Protein AF-A0A1I3U2A8-F1 (afdb_monomer_lite)

Structure (mmCIF, N/CA/C/O backbone):
data_AF-A0A1I3U2A8-F1
#
_entry.id   AF-A0A1I3U2A8-F1
#
loop_
_atom_site.group_PDB
_atom_site.id
_atom_site.type_symbol
_atom_site.label_atom_id
_atom_site.label_alt_id
_atom_site.label_comp_id
_atom_site.label_asym_id
_atom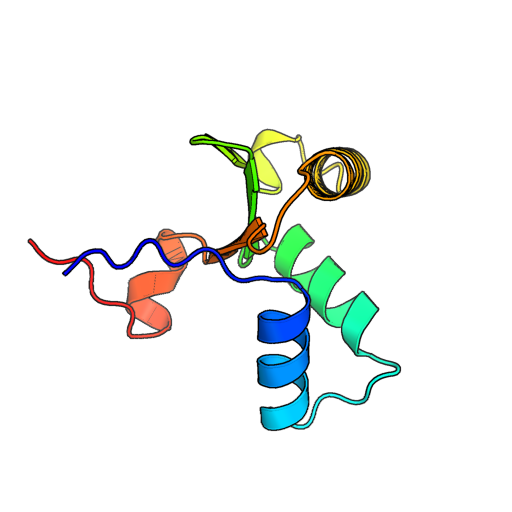_site.label_entity_id
_atom_site.label_seq_id
_atom_site.pdbx_PDB_ins_code
_atom_site.Cartn_x
_atom_site.Cartn_y
_atom_site.Cartn_z
_atom_site.occupancy
_atom_site.B_iso_or_equiv
_atom_site.auth_seq_id
_atom_site.auth_comp_id
_atom_site.auth_asym_id
_atom_site.auth_atom_id
_atom_site.pdbx_PDB_model_num
ATOM 1 N N . MET A 1 1 ? -10.409 9.506 -21.305 1.00 31.33 1 MET A N 1
ATOM 2 C CA . MET A 1 1 ? -10.670 10.098 -19.979 1.00 31.33 1 MET A CA 1
ATOM 3 C C . MET A 1 1 ? -9.793 9.363 -18.974 1.00 31.33 1 MET A C 1
ATOM 5 O O . MET A 1 1 ? -10.041 8.201 -18.687 1.00 31.33 1 MET A O 1
ATOM 9 N N . ASP A 1 2 ? -8.697 10.000 -18.550 1.00 34.31 2 ASP A N 1
ATOM 10 C CA . ASP A 1 2 ? -7.523 9.370 -17.923 1.00 34.31 2 ASP A CA 1
ATOM 11 C C . ASP A 1 2 ? -7.821 8.600 -16.622 1.00 34.31 2 ASP A C 1
ATOM 13 O O . ASP A 1 2 ? -7.709 9.132 -15.515 1.00 34.31 2 ASP A O 1
ATOM 17 N N . SER A 1 3 ? -8.145 7.309 -16.725 1.00 43.41 3 SER A N 1
ATOM 18 C CA . SER A 1 3 ? -8.183 6.406 -15.569 1.00 43.41 3 SER A CA 1
ATOM 19 C C . SER A 1 3 ? -6.772 5.967 -15.186 1.00 43.41 3 SER A C 1
ATOM 21 O O . SER A 1 3 ? -6.366 4.827 -15.373 1.00 43.41 3 SER A O 1
ATOM 23 N N . LYS A 1 4 ? -6.018 6.889 -14.590 1.00 56.94 4 LYS A N 1
ATOM 24 C CA . LYS A 1 4 ? -4.885 6.560 -13.714 1.00 56.94 4 LYS A CA 1
ATOM 25 C C . LYS A 1 4 ? -5.066 7.249 -12.369 1.00 56.94 4 LYS A C 1
ATOM 27 O O . LYS A 1 4 ? -4.184 7.970 -11.900 1.00 56.94 4 LYS A O 1
ATOM 32 N N . LYS A 1 5 ? -6.225 7.038 -11.743 1.00 71.50 5 LYS A N 1
ATOM 33 C CA . LYS A 1 5 ? -6.552 7.636 -10.448 1.00 71.50 5 LYS A CA 1
ATOM 34 C C . LYS A 1 5 ? -5.847 6.847 -9.341 1.00 71.50 5 LYS A C 1
ATOM 36 O O . LYS A 1 5 ? -6.361 5.852 -8.846 1.00 71.50 5 LYS A O 1
ATOM 41 N N . ALA A 1 6 ? -4.614 7.245 -9.029 1.00 83.06 6 ALA A N 1
ATOM 42 C CA . ALA A 1 6 ? -4.000 6.837 -7.774 1.00 83.06 6 ALA A CA 1
ATOM 43 C C . ALA A 1 6 ? -4.888 7.338 -6.628 1.00 83.06 6 ALA A C 1
ATOM 45 O O . ALA A 1 6 ? -5.412 8.449 -6.702 1.00 83.06 6 ALA A O 1
ATOM 46 N N . MET A 1 7 ? -5.064 6.504 -5.613 1.00 88.00 7 MET A N 1
ATOM 47 C CA . MET A 1 7 ? -5.938 6.745 -4.475 1.00 88.00 7 MET A CA 1
ATOM 48 C C . MET A 1 7 ? -5.120 7.149 -3.254 1.00 88.00 7 MET A C 1
ATOM 50 O O . MET A 1 7 ? -4.029 6.627 -2.997 1.00 88.00 7 MET A O 1
ATOM 54 N N . THR A 1 8 ? -5.648 8.085 -2.485 1.00 87.38 8 THR A N 1
ATOM 55 C CA . THR A 1 8 ? -5.094 8.488 -1.192 1.00 87.38 8 THR A CA 1
ATOM 56 C C . THR A 1 8 ? -5.317 7.395 -0.149 1.00 87.38 8 THR A C 1
ATOM 58 O O . THR A 1 8 ? -6.132 6.492 -0.337 1.00 87.38 8 THR A O 1
ATOM 61 N N . THR A 1 9 ? -4.627 7.487 0.988 1.00 84.88 9 THR A N 1
ATOM 62 C CA . THR A 1 9 ? -4.945 6.627 2.136 1.00 84.88 9 THR A CA 1
ATOM 63 C C . THR A 1 9 ? -6.395 6.824 2.585 1.00 84.88 9 THR A C 1
ATOM 65 O O . THR A 1 9 ? -7.093 5.838 2.775 1.00 84.88 9 THR A O 1
ATOM 68 N N . SER A 1 10 ? -6.872 8.070 2.669 1.00 86.88 10 SER A N 1
ATOM 69 C CA . SER A 1 10 ? -8.245 8.379 3.091 1.00 86.88 10 SER A CA 1
ATOM 70 C C . SER A 1 10 ? -9.303 7.822 2.130 1.00 86.88 10 SER A C 1
ATOM 72 O O . SER A 1 10 ? -10.343 7.355 2.574 1.00 86.88 10 SER A O 1
ATOM 74 N N . GLU A 1 11 ? -9.035 7.832 0.821 1.00 89.62 11 GLU A N 1
ATOM 75 C CA . GLU A 1 11 ? -9.932 7.249 -0.189 1.00 89.62 11 GLU A CA 1
ATOM 76 C C . GLU A 1 11 ? -9.991 5.719 -0.060 1.00 89.62 11 GLU A C 1
ATOM 78 O O . GLU A 1 11 ? -11.068 5.138 -0.153 1.00 89.62 11 GLU A O 1
ATOM 83 N N . ILE A 1 12 ? -8.859 5.050 0.203 1.00 89.56 12 ILE A N 1
ATOM 84 C CA . ILE A 1 12 ? -8.845 3.601 0.468 1.00 89.56 12 ILE A CA 1
ATOM 85 C C . ILE A 1 12 ? -9.579 3.267 1.776 1.00 89.56 12 ILE A C 1
ATOM 87 O O . ILE A 1 12 ? -10.333 2.294 1.814 1.00 89.56 12 ILE A O 1
ATOM 91 N N . GLU A 1 13 ? -9.398 4.072 2.827 1.00 89.75 13 GLU A N 1
ATOM 92 C CA . GLU A 1 13 ? -10.137 3.943 4.094 1.00 89.75 13 GLU A CA 1
ATOM 93 C C . GLU A 1 13 ? -11.649 4.058 3.879 1.00 89.75 13 GLU A C 1
ATOM 95 O O . GLU A 1 13 ? -12.403 3.220 4.373 1.00 89.75 13 GLU A O 1
ATOM 100 N N . GLU A 1 14 ? -12.095 5.045 3.099 1.00 91.75 14 GLU A N 1
ATOM 101 C CA . GLU A 1 14 ? -13.508 5.235 2.767 1.00 91.75 14 GLU A CA 1
ATOM 102 C C . GLU A 1 14 ? -14.071 4.042 1.982 1.00 91.75 14 GLU A C 1
ATOM 104 O O . GLU A 1 14 ? -15.101 3.496 2.375 1.00 91.75 14 GLU A O 1
ATOM 109 N N . ILE A 1 15 ? -13.355 3.553 0.962 1.00 91.31 15 ILE A N 1
ATOM 110 C CA . ILE A 1 15 ? -13.762 2.371 0.181 1.00 91.31 15 ILE A CA 1
ATOM 111 C C . ILE A 1 15 ? -13.907 1.135 1.078 1.00 91.31 15 ILE A C 1
ATOM 113 O O . ILE A 1 15 ? -14.879 0.386 0.966 1.00 91.31 15 ILE A O 1
ATOM 117 N N . PHE A 1 16 ? -12.948 0.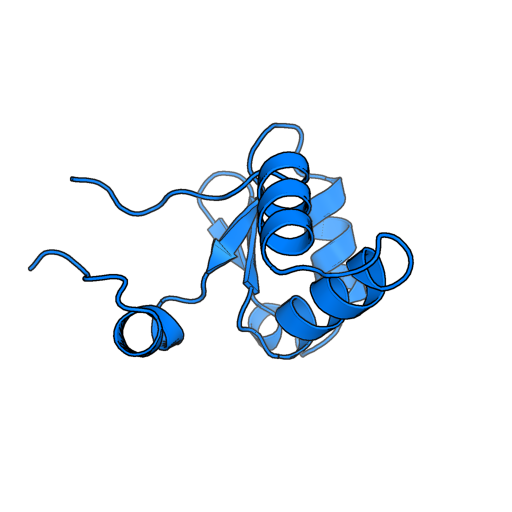894 1.974 1.00 93.31 16 PHE A N 1
ATOM 118 C CA . PHE A 1 16 ? -12.998 -0.263 2.872 1.00 93.31 16 PHE A CA 1
ATOM 119 C C . PHE A 1 16 ? -14.168 -0.150 3.848 1.00 93.31 16 PHE A C 1
ATOM 121 O O . PHE A 1 16 ? -14.890 -1.126 4.065 1.00 93.31 16 PHE A O 1
ATOM 128 N N . LYS A 1 17 ? -14.405 1.048 4.380 1.00 93.62 17 LYS A N 1
ATOM 129 C CA . LYS A 1 17 ? -15.530 1.317 5.269 1.00 93.62 17 LYS A CA 1
ATOM 130 C C . LYS A 1 17 ? -16.877 1.119 4.571 1.00 93.62 17 LYS A C 1
ATOM 132 O O . LYS A 1 17 ? -17.766 0.491 5.142 1.00 93.62 17 LYS A O 1
ATOM 137 N N . GLU A 1 18 ? -17.032 1.602 3.339 1.00 94.19 18 GLU A N 1
ATOM 138 C CA . GLU A 1 18 ? -18.236 1.385 2.523 1.00 94.19 18 GLU A CA 1
ATOM 139 C C . GLU A 1 18 ? -18.464 -0.099 2.205 1.00 94.19 18 GLU A C 1
ATOM 141 O O . GLU A 1 18 ? -19.605 -0.561 2.174 1.00 94.19 18 GLU A O 1
ATOM 146 N N . ALA A 1 19 ? -17.385 -0.868 2.044 1.00 92.12 19 ALA A N 1
ATOM 147 C CA . ALA A 1 19 ? -17.432 -2.319 1.881 1.00 92.12 19 ALA A CA 1
ATOM 148 C C . ALA A 1 19 ? -17.730 -3.084 3.189 1.00 92.12 19 ALA A C 1
ATOM 150 O O . ALA A 1 19 ? -17.828 -4.313 3.167 1.00 92.12 19 ALA A O 1
ATOM 151 N N . GLY A 1 20 ? -17.890 -2.387 4.320 1.00 94.44 20 GLY A N 1
ATOM 152 C CA . GLY A 1 20 ? -18.189 -2.983 5.622 1.00 94.44 20 GLY A CA 1
ATOM 153 C C . GLY A 1 20 ? -16.978 -3.605 6.320 1.00 94.44 20 GLY A C 1
ATOM 154 O O . GLY A 1 20 ? -17.152 -4.485 7.160 1.00 94.44 20 GLY A O 1
ATOM 155 N N . VAL A 1 21 ? -15.759 -3.187 5.970 1.00 94.88 21 VAL A N 1
ATOM 156 C CA . VAL A 1 21 ? -14.534 -3.606 6.661 1.00 94.88 21 VAL A CA 1
ATOM 157 C C . VAL A 1 21 ? -14.408 -2.825 7.967 1.00 94.88 21 VAL A C 1
ATOM 159 O O . VAL A 1 21 ? -14.409 -1.596 7.962 1.00 94.88 21 VAL A O 1
ATOM 162 N N . ASP A 1 22 ? -14.271 -3.540 9.084 1.00 93.25 22 ASP A N 1
ATOM 163 C CA . ASP A 1 22 ? -14.005 -2.934 10.388 1.00 93.25 22 ASP A CA 1
ATOM 164 C C . ASP A 1 22 ? -12.641 -2.225 10.418 1.00 93.25 22 ASP A C 1
ATOM 166 O O . ASP A 1 22 ? -11.641 -2.740 9.905 1.00 93.25 22 ASP A O 1
ATOM 170 N N . ASP A 1 23 ? -12.565 -1.095 11.129 1.00 89.56 23 ASP A N 1
ATOM 171 C CA . ASP A 1 23 ? -11.332 -0.312 11.307 1.00 89.56 23 ASP A CA 1
ATOM 172 C C . ASP A 1 23 ? -10.162 -1.165 11.845 1.00 89.56 23 ASP A C 1
ATOM 174 O O . ASP A 1 23 ? -8.997 -0.913 11.530 1.00 89.56 23 ASP A O 1
ATOM 178 N N . SER A 1 24 ? -10.451 -2.212 12.631 1.00 92.69 24 SER A N 1
ATOM 179 C CA . SER A 1 24 ? -9.434 -3.136 13.151 1.00 92.69 24 SER A CA 1
ATOM 180 C C . SER A 1 24 ? -8.804 -4.034 12.082 1.00 92.69 24 SER A C 1
ATOM 182 O O . SER A 1 24 ? -7.660 -4.455 12.249 1.00 92.69 24 SER A O 1
ATOM 184 N N . GLU A 1 25 ? -9.519 -4.330 10.993 1.00 94.19 25 GLU A N 1
ATOM 185 C CA . GLU A 1 25 ? -9.032 -5.170 9.890 1.00 94.19 25 GLU A CA 1
ATOM 186 C C . GLU A 1 25 ? -8.430 -4.344 8.747 1.00 94.19 25 GLU A C 1
ATOM 188 O O . GLU A 1 25 ? -7.696 -4.898 7.926 1.00 94.19 25 GLU A O 1
ATOM 193 N N . TYR A 1 26 ? -8.675 -3.027 8.716 1.00 91.19 26 TYR A N 1
ATOM 194 C CA . TYR A 1 26 ? -8.220 -2.120 7.659 1.00 91.19 26 TYR A CA 1
ATOM 195 C C . TYR A 1 26 ? -6.750 -2.339 7.279 1.00 91.19 26 TYR A C 1
ATOM 197 O O . TYR A 1 26 ? -6.426 -2.663 6.134 1.00 91.19 26 TYR A O 1
ATOM 205 N N . LYS A 1 27 ? -5.852 -2.225 8.266 1.00 90.94 27 LYS A N 1
ATOM 206 C CA . LYS A 1 27 ? -4.406 -2.338 8.045 1.00 90.94 27 LYS A CA 1
ATOM 207 C C . LYS A 1 27 ? -4.028 -3.701 7.467 1.00 90.94 27 LYS A C 1
ATOM 209 O O . LYS A 1 27 ? -3.256 -3.780 6.516 1.00 90.94 27 LYS A O 1
ATOM 214 N N . ARG A 1 28 ? -4.594 -4.769 8.029 1.00 94.44 28 ARG A N 1
ATOM 215 C CA . ARG A 1 28 ? -4.319 -6.145 7.609 1.00 94.44 28 ARG A CA 1
ATOM 216 C C . ARG A 1 28 ? -4.788 -6.393 6.178 1.00 94.44 28 ARG A C 1
ATOM 218 O O . ARG A 1 28 ? -4.077 -7.038 5.411 1.00 94.44 28 ARG A O 1
ATOM 225 N N . LEU A 1 29 ? -5.969 -5.896 5.816 1.00 95.06 29 LEU A N 1
ATOM 226 C CA . LEU A 1 29 ? -6.509 -6.041 4.469 1.00 95.06 29 LEU A CA 1
ATOM 227 C C . LEU A 1 29 ? -5.686 -5.246 3.450 1.00 95.06 29 LEU A C 1
ATOM 229 O O . LEU A 1 29 ? -5.376 -5.766 2.381 1.00 95.06 29 LEU A O 1
ATOM 233 N N . LEU A 1 30 ? -5.278 -4.025 3.795 1.00 92.69 30 LEU A N 1
ATOM 234 C CA . LEU A 1 30 ? -4.416 -3.207 2.946 1.00 92.69 30 LEU A CA 1
ATOM 235 C C . LEU A 1 30 ? -3.073 -3.902 2.676 1.00 92.69 30 LEU A C 1
ATOM 237 O O . LEU A 1 30 ? -2.682 -4.060 1.520 1.00 92.69 30 LEU A O 1
ATOM 241 N N . GLU A 1 31 ? -2.398 -4.376 3.727 1.00 93.25 31 GLU A N 1
ATOM 242 C CA . GLU A 1 31 ? -1.151 -5.144 3.617 1.00 93.25 31 GLU A CA 1
ATOM 243 C C . GLU A 1 31 ? -1.338 -6.410 2.769 1.00 93.25 31 GLU A C 1
ATOM 245 O O . GLU A 1 31 ? -0.487 -6.733 1.940 1.00 93.25 31 GLU A O 1
ATOM 250 N N . PHE A 1 32 ? -2.469 -7.104 2.924 1.00 95.12 32 PHE A N 1
ATOM 251 C CA . PHE A 1 32 ? -2.801 -8.281 2.126 1.00 95.12 32 PHE A CA 1
ATOM 252 C C . PHE A 1 32 ? -2.962 -7.949 0.635 1.00 95.12 32 PHE A C 1
ATOM 254 O O . PHE A 1 32 ? -2.371 -8.626 -0.206 1.00 95.12 32 PHE A O 1
ATOM 261 N N . LEU A 1 33 ? -3.703 -6.892 0.286 1.00 94.19 33 LEU A N 1
ATOM 262 C CA . LEU A 1 33 ? -3.893 -6.482 -1.111 1.00 94.19 33 LEU A CA 1
ATOM 263 C C . LEU A 1 33 ? -2.594 -5.999 -1.765 1.00 94.19 33 LEU A C 1
ATOM 265 O O . LEU A 1 33 ? -2.376 -6.267 -2.951 1.00 94.19 33 LEU A O 1
ATOM 269 N N . LEU A 1 34 ? -1.722 -5.337 -0.999 1.00 93.38 34 LEU A N 1
ATOM 270 C CA . LEU A 1 34 ? -0.368 -4.996 -1.433 1.00 93.38 34 LEU A CA 1
ATOM 271 C C . LEU A 1 34 ? 0.461 -6.261 -1.669 1.00 93.38 34 LEU A C 1
ATOM 273 O O . LEU A 1 34 ? 1.069 -6.406 -2.725 1.00 93.38 34 LEU A O 1
ATOM 277 N N . TYR A 1 35 ? 0.449 -7.209 -0.729 1.00 94.94 35 TYR A N 1
ATOM 278 C CA . TYR A 1 35 ? 1.231 -8.442 -0.828 1.00 94.94 35 TYR A CA 1
ATOM 279 C C . TYR A 1 35 ? 0.777 -9.357 -1.975 1.00 94.94 35 TYR A C 1
ATOM 281 O O . TYR A 1 35 ? 1.599 -9.999 -2.624 1.00 94.94 35 TYR A O 1
ATOM 289 N N . CYS A 1 36 ? -0.523 -9.401 -2.268 1.00 94.19 36 CYS A N 1
ATOM 290 C CA . CYS A 1 36 ? -1.053 -10.118 -3.427 1.00 94.19 36 CYS A CA 1
ATOM 291 C C . CYS A 1 36 ? -0.777 -9.403 -4.760 1.00 94.19 36 CYS A C 1
ATOM 293 O O . CYS A 1 36 ? -0.968 -10.002 -5.817 1.00 94.19 36 CYS A O 1
ATOM 295 N N . GLY A 1 37 ? -0.355 -8.135 -4.732 1.00 92.88 37 GLY A N 1
ATOM 296 C CA . GLY A 1 37 ? -0.131 -7.323 -5.927 1.00 92.88 37 GLY A CA 1
ATOM 297 C C . GLY A 1 37 ? -1.414 -6.827 -6.596 1.00 92.88 37 GLY A C 1
ATOM 298 O O . GLY A 1 37 ? -1.363 -6.434 -7.760 1.00 92.88 37 GLY A O 1
ATOM 299 N N . VAL A 1 38 ? -2.550 -6.852 -5.886 1.00 93.00 38 VAL A N 1
ATOM 300 C CA . VAL A 1 38 ? -3.807 -6.213 -6.324 1.00 93.00 38 VAL A CA 1
ATOM 301 C C . VAL A 1 38 ? -3.653 -4.698 -6.253 1.00 93.00 38 VAL A C 1
ATOM 303 O O . VAL A 1 38 ? -4.031 -3.986 -7.183 1.00 93.00 38 VAL A O 1
ATOM 306 N N . LEU A 1 39 ? -3.053 -4.224 -5.160 1.00 92.56 39 LEU A N 1
ATOM 307 C CA . LEU A 1 39 ? -2.633 -2.843 -4.996 1.00 92.56 39 LEU A CA 1
ATOM 308 C C . LEU A 1 39 ? -1.118 -2.725 -5.172 1.00 92.56 39 LEU A C 1
ATOM 310 O O . LEU A 1 39 ? -0.347 -3.598 -4.772 1.00 92.56 39 LEU A O 1
ATOM 314 N N . GLY A 1 40 ? -0.704 -1.608 -5.750 1.00 92.69 40 GLY A N 1
ATOM 315 C CA . GLY A 1 40 ? 0.664 -1.114 -5.753 1.00 92.69 40 GLY A CA 1
ATOM 316 C C . GLY A 1 40 ? 0.723 0.292 -5.178 1.00 92.69 40 GLY A C 1
ATOM 317 O O . GLY A 1 40 ? -0.290 0.853 -4.753 1.00 92.69 40 GLY A O 1
ATOM 318 N N . VAL A 1 41 ? 1.920 0.868 -5.187 1.00 89.94 41 VAL A N 1
ATOM 319 C CA . VAL A 1 41 ? 2.165 2.241 -4.746 1.00 89.94 41 VAL A CA 1
ATOM 320 C C . VAL A 1 41 ? 2.765 3.064 -5.879 1.00 89.94 41 VAL A C 1
ATOM 322 O O . VAL A 1 41 ? 3.668 2.608 -6.575 1.00 89.94 41 VAL A O 1
ATOM 325 N N . ARG A 1 42 ? 2.287 4.293 -6.054 1.00 88.06 42 ARG A N 1
ATOM 326 C CA . ARG A 1 42 ? 2.813 5.270 -7.002 1.00 88.06 42 ARG A CA 1
ATOM 327 C C . ARG A 1 42 ? 3.681 6.285 -6.273 1.00 88.06 42 ARG A C 1
ATOM 329 O O . ARG A 1 42 ? 3.277 6.858 -5.263 1.00 88.06 42 ARG A O 1
ATOM 336 N N . ILE A 1 43 ? 4.876 6.525 -6.801 1.00 82.81 43 ILE A N 1
ATOM 337 C CA . ILE A 1 43 ? 5.799 7.551 -6.321 1.00 82.81 43 ILE A CA 1
ATOM 338 C C . ILE A 1 43 ? 6.199 8.408 -7.506 1.00 82.81 43 ILE A C 1
ATOM 340 O O . ILE A 1 43 ? 6.893 7.936 -8.402 1.00 82.81 43 ILE A O 1
ATOM 344 N N . LYS A 1 44 ? 5.816 9.688 -7.468 1.00 79.88 44 LYS A N 1
ATOM 345 C CA . LYS A 1 44 ? 5.931 10.583 -8.626 1.00 79.88 44 LYS A CA 1
ATOM 346 C C . LYS A 1 44 ? 5.190 9.956 -9.816 1.00 79.88 44 LYS A C 1
ATOM 348 O O . LYS A 1 44 ? 3.973 9.818 -9.740 1.00 79.88 44 LYS A O 1
ATOM 353 N N . ASP A 1 45 ? 5.924 9.524 -10.835 1.00 80.62 45 ASP A N 1
ATOM 354 C CA . ASP A 1 45 ? 5.395 8.958 -12.075 1.00 80.62 45 ASP A CA 1
ATOM 355 C C . ASP A 1 45 ? 5.586 7.433 -12.167 1.00 80.62 45 ASP A C 1
ATOM 357 O O . ASP A 1 45 ? 5.070 6.808 -13.091 1.00 80.62 45 ASP A O 1
ATOM 361 N N . ASP A 1 46 ? 6.287 6.827 -11.200 1.00 86.31 46 ASP A N 1
ATOM 362 C CA . ASP A 1 46 ? 6.586 5.395 -11.182 1.00 86.31 46 ASP A CA 1
ATOM 363 C C . ASP A 1 46 ? 5.588 4.626 -10.309 1.00 86.31 46 ASP A C 1
ATOM 365 O O . ASP A 1 46 ? 5.260 5.040 -9.193 1.00 86.31 46 ASP A O 1
ATOM 369 N N . GLU A 1 47 ? 5.139 3.473 -10.799 1.00 89.94 47 GLU A N 1
ATOM 370 C CA . GLU A 1 47 ? 4.303 2.522 -10.065 1.00 89.94 47 GLU A CA 1
ATOM 371 C C . GLU A 1 47 ? 5.150 1.323 -9.638 1.00 89.94 47 GLU A C 1
ATOM 373 O O . GLU A 1 47 ? 5.937 0.797 -10.422 1.00 89.94 47 GLU A O 1
ATOM 378 N N . TYR A 1 48 ? 4.985 0.898 -8.389 1.00 91.75 48 TYR A N 1
ATOM 379 C CA . TYR A 1 48 ? 5.673 -0.251 -7.820 1.00 91.75 48 TYR A CA 1
ATOM 380 C C . TYR A 1 48 ? 4.659 -1.210 -7.218 1.00 91.75 48 TYR A C 1
ATOM 382 O O . TYR A 1 48 ? 3.821 -0.824 -6.400 1.00 91.75 48 TYR A O 1
ATOM 390 N N . PHE A 1 49 ? 4.795 -2.479 -7.555 1.00 94.06 49 PHE A N 1
ATOM 391 C CA . PHE A 1 49 ? 4.039 -3.574 -6.978 1.00 94.06 49 PHE A CA 1
ATOM 392 C C . PHE A 1 49 ? 4.972 -4.504 -6.202 1.00 94.06 49 PHE A C 1
ATOM 394 O O . PHE A 1 49 ? 6.197 -4.367 -6.186 1.00 94.06 49 PHE A O 1
ATOM 401 N N . ILE A 1 50 ? 4.379 -5.484 -5.531 1.00 95.31 50 ILE A N 1
ATOM 402 C CA . ILE A 1 50 ? 5.101 -6.421 -4.670 1.00 95.31 50 ILE A CA 1
ATOM 403 C C . ILE A 1 50 ? 6.187 -7.228 -5.406 1.00 95.31 50 ILE A C 1
ATOM 405 O O . ILE A 1 50 ? 7.231 -7.544 -4.833 1.00 95.31 50 ILE A O 1
ATOM 409 N N . PHE A 1 51 ? 5.986 -7.518 -6.694 1.00 94.75 51 PHE A N 1
ATOM 410 C CA . PHE A 1 51 ? 6.956 -8.242 -7.517 1.00 94.75 51 PHE A CA 1
ATOM 411 C C . PHE A 1 51 ? 8.173 -7.385 -7.899 1.00 94.75 51 PHE A C 1
ATOM 413 O O . PHE A 1 51 ? 9.270 -7.928 -8.004 1.00 94.75 51 PHE A O 1
ATOM 420 N N . ASP A 1 52 ? 8.030 -6.058 -7.991 1.00 94.50 52 ASP A N 1
ATOM 421 C CA . ASP A 1 52 ? 9.148 -5.133 -8.251 1.00 94.50 52 ASP A CA 1
ATOM 422 C C . ASP A 1 52 ? 10.119 -5.044 -7.065 1.00 94.50 52 ASP A C 1
ATOM 424 O O . ASP A 1 52 ? 11.241 -4.545 -7.177 1.00 94.50 52 ASP A O 1
ATOM 428 N N . VAL A 1 53 ? 9.680 -5.520 -5.898 1.00 93.44 53 VAL A N 1
ATOM 429 C CA . VAL A 1 53 ? 10.423 -5.468 -4.636 1.00 93.44 53 VAL A CA 1
ATOM 430 C C . VAL A 1 53 ? 10.733 -6.858 -4.083 1.00 93.44 53 VAL A C 1
ATOM 432 O O . VAL A 1 53 ? 11.042 -6.991 -2.903 1.00 93.44 53 VAL A O 1
ATOM 435 N N . ASN A 1 54 ? 10.677 -7.895 -4.928 1.00 95.69 54 ASN A N 1
ATOM 436 C CA . ASN A 1 54 ? 10.943 -9.291 -4.558 1.00 95.69 54 ASN A CA 1
ATOM 437 C C . ASN A 1 54 ? 10.115 -9.779 -3.356 1.00 95.69 54 ASN A C 1
ATOM 439 O O . ASN A 1 54 ? 10.613 -10.533 -2.523 1.00 95.69 54 ASN A O 1
ATOM 443 N N . TYR A 1 55 ? 8.858 -9.343 -3.251 1.00 93.69 55 TYR A N 1
ATOM 444 C CA . TYR A 1 55 ? 7.958 -9.678 -2.146 1.00 93.69 55 TYR A CA 1
ATOM 445 C C . TYR A 1 55 ? 8.388 -9.185 -0.758 1.00 93.69 55 TYR A C 1
ATOM 447 O O . TYR A 1 55 ? 7.840 -9.624 0.255 1.00 93.69 55 TYR A O 1
ATOM 455 N N . ASP A 1 56 ? 9.298 -8.212 -0.692 1.00 94.69 56 ASP A N 1
ATOM 456 C CA . ASP A 1 56 ? 9.597 -7.500 0.546 1.00 94.69 56 ASP A CA 1
ATOM 457 C C . ASP A 1 56 ? 8.622 -6.327 0.746 1.00 94.69 56 ASP A C 1
ATOM 459 O O . ASP A 1 56 ? 8.845 -5.198 0.291 1.00 94.69 56 ASP A O 1
ATOM 463 N N . LEU A 1 57 ? 7.519 -6.610 1.448 1.00 91.38 57 LEU A N 1
ATOM 464 C CA . LEU A 1 57 ? 6.465 -5.635 1.734 1.00 91.38 57 LEU A CA 1
ATOM 465 C C . LEU A 1 57 ? 7.003 -4.390 2.455 1.00 91.38 57 LEU A C 1
ATOM 467 O O . LEU A 1 57 ? 6.579 -3.278 2.144 1.00 91.38 57 LEU A O 1
ATOM 471 N N . LYS A 1 58 ? 8.006 -4.532 3.334 1.00 91.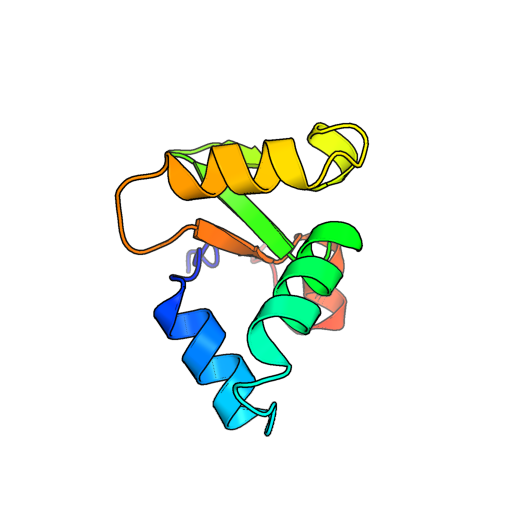19 58 LYS A N 1
ATOM 472 C CA . LYS A 1 58 ? 8.577 -3.388 4.062 1.00 91.19 58 LYS A CA 1
ATOM 473 C C . LYS A 1 58 ? 9.209 -2.379 3.115 1.00 91.19 58 LYS A C 1
ATOM 475 O O . LYS A 1 58 ? 9.145 -1.176 3.354 1.00 91.19 58 LYS A O 1
ATOM 480 N N . VAL A 1 59 ? 9.826 -2.837 2.027 1.00 90.81 59 VAL A N 1
ATOM 481 C CA . VAL A 1 59 ? 10.435 -1.933 1.041 1.00 90.81 59 VAL A CA 1
ATOM 482 C C . VAL A 1 59 ? 9.345 -1.175 0.271 1.00 90.81 59 VAL A C 1
ATOM 484 O O . VAL A 1 59 ? 9.562 -0.022 -0.108 1.00 90.81 59 VAL A O 1
ATOM 487 N N . LEU A 1 60 ? 8.168 -1.776 0.071 1.00 88.19 60 LEU A N 1
ATOM 488 C CA . LEU A 1 60 ? 7.000 -1.116 -0.520 1.00 88.19 60 LEU A CA 1
ATOM 489 C C . LEU A 1 60 ? 6.381 -0.082 0.439 1.00 88.19 60 LEU A C 1
ATOM 491 O O . LEU A 1 60 ? 6.115 1.045 0.035 1.00 88.19 60 LEU A O 1
ATOM 495 N N . GLU A 1 61 ? 6.257 -0.411 1.725 1.00 86.12 61 GLU A N 1
ATOM 496 C CA . GLU A 1 61 ? 5.779 0.502 2.778 1.00 86.12 61 GLU A CA 1
ATOM 497 C C . GLU A 1 61 ? 6.723 1.695 2.999 1.00 86.12 61 GLU A C 1
ATOM 499 O O . GLU A 1 61 ? 6.294 2.845 3.127 1.00 86.12 61 GLU A O 1
ATOM 504 N N . ILE A 1 62 ? 8.040 1.460 2.999 1.00 86.94 62 ILE A N 1
ATOM 505 C CA . ILE A 1 62 ? 9.046 2.530 3.078 1.00 86.94 62 ILE A CA 1
ATOM 506 C C . ILE A 1 62 ? 8.929 3.455 1.865 1.00 86.94 62 ILE A C 1
ATOM 508 O O . ILE A 1 62 ? 9.075 4.670 1.986 1.00 86.94 62 ILE A O 1
ATOM 512 N N . ARG A 1 63 ? 8.669 2.886 0.689 1.00 82.75 63 ARG A N 1
ATOM 513 C CA . ARG A 1 63 ? 8.406 3.639 -0.534 1.00 82.75 63 ARG A CA 1
ATOM 514 C C . ARG A 1 63 ? 7.143 4.496 -0.379 1.00 82.75 63 ARG A C 1
ATOM 516 O O . ARG A 1 63 ? 7.232 5.708 -0.570 1.00 82.75 63 ARG A O 1
ATOM 523 N N . ALA A 1 64 ? 6.035 3.906 0.065 1.00 78.69 64 ALA A N 1
ATOM 524 C CA . ALA A 1 64 ? 4.775 4.607 0.313 1.00 78.69 64 ALA A CA 1
ATOM 525 C C . ALA A 1 64 ? 4.934 5.769 1.309 1.00 78.69 64 ALA A C 1
ATOM 527 O O . ALA A 1 64 ? 4.537 6.892 1.023 1.00 78.69 64 ALA A O 1
ATOM 528 N N . SER A 1 65 ? 5.603 5.541 2.443 1.00 78.81 6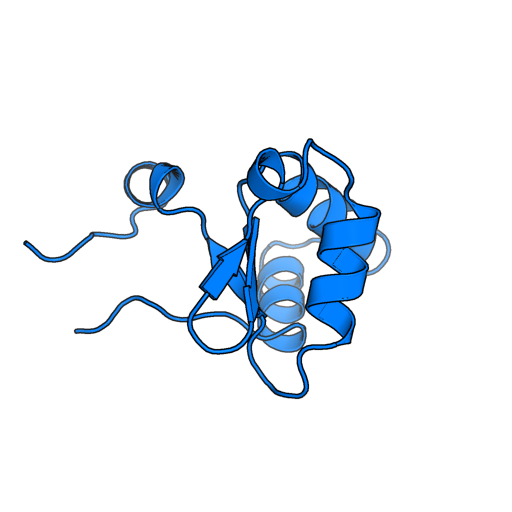5 SER A N 1
ATOM 529 C CA . SER A 1 65 ? 5.784 6.562 3.492 1.00 78.81 65 SER A CA 1
ATOM 530 C C . SER A 1 65 ? 6.675 7.744 3.088 1.00 78.81 65 SER A C 1
ATOM 532 O O . SER A 1 65 ? 6.633 8.800 3.721 1.00 78.81 65 SER A O 1
ATOM 534 N N . ARG A 1 66 ? 7.508 7.589 2.051 1.00 75.88 66 ARG A N 1
ATOM 535 C CA . ARG A 1 66 ? 8.380 8.658 1.525 1.00 75.88 66 ARG A CA 1
ATOM 536 C C . ARG A 1 66 ? 7.688 9.552 0.514 1.00 75.88 66 ARG A C 1
ATOM 538 O O . ARG A 1 66 ? 8.184 10.647 0.235 1.00 75.88 66 ARG A O 1
ATOM 545 N N . ALA A 1 67 ? 6.599 9.084 -0.069 1.00 69.31 67 ALA A N 1
ATOM 546 C CA . ALA A 1 67 ? 5.827 9.878 -0.986 1.00 69.31 67 ALA A CA 1
ATOM 547 C C . ALA A 1 67 ? 5.042 10.900 -0.132 1.00 69.31 67 ALA A C 1
ATOM 549 O O . ALA A 1 67 ? 4.363 10.561 0.829 1.00 69.31 67 ALA A O 1
ATOM 550 N N . LYS A 1 68 ? 5.288 12.194 -0.358 1.00 59.12 68 LYS A N 1
ATOM 551 C CA . LYS A 1 68 ? 4.668 13.299 0.391 1.00 59.12 68 LYS A CA 1
ATOM 552 C C . LYS A 1 68 ? 3.507 13.836 -0.451 1.00 59.12 68 LYS A C 1
ATOM 554 O O . LYS A 1 68 ? 3.777 14.610 -1.364 1.00 59.12 68 LYS A O 1
ATOM 559 N N . GLY A 1 69 ? 2.263 13.432 -0.189 1.00 58.59 69 GLY A N 1
ATOM 560 C CA . GLY A 1 69 ? 1.085 13.968 -0.891 1.00 58.59 69 GLY A CA 1
ATOM 561 C C . GLY A 1 69 ? -0.080 12.995 -1.089 1.00 58.59 69 GLY A C 1
ATOM 562 O O . GLY A 1 69 ? 0.057 11.793 -0.954 1.00 58.59 69 GLY A O 1
ATOM 563 N N . ASP A 1 70 ? -1.241 13.543 -1.417 1.00 59.66 70 ASP A N 1
ATOM 564 C CA . ASP A 1 70 ? -2.559 12.901 -1.406 1.00 59.66 70 ASP A CA 1
ATOM 565 C C . ASP A 1 70 ? -2.835 11.950 -2.596 1.00 59.66 70 ASP A C 1
ATOM 567 O O . ASP A 1 70 ? -3.816 12.151 -3.290 1.00 59.66 70 ASP A O 1
ATOM 571 N N . ALA A 1 71 ? -2.000 10.940 -2.885 1.00 59.66 71 ALA A N 1
ATOM 572 C CA . ALA A 1 71 ? -2.380 9.751 -3.684 1.00 59.66 71 ALA A CA 1
ATOM 573 C C . ALA A 1 71 ? -1.205 8.769 -3.838 1.00 59.66 71 ALA A C 1
ATOM 575 O O . ALA A 1 71 ? -0.187 9.114 -4.439 1.00 59.66 71 ALA A O 1
ATOM 576 N N . PHE A 1 72 ? -1.364 7.526 -3.369 1.00 78.62 72 PHE A N 1
ATOM 577 C CA . PHE A 1 72 ? -0.322 6.494 -3.446 1.00 78.62 72 PHE A CA 1
ATOM 578 C C . PHE A 1 72 ? -0.813 5.173 -4.006 1.00 78.62 72 PHE A C 1
ATOM 580 O O . PHE A 1 72 ? -0.060 4.525 -4.713 1.00 78.62 72 PHE A O 1
ATOM 587 N N . TYR A 1 73 ? -2.032 4.738 -3.717 1.00 89.38 73 TYR A N 1
ATOM 588 C CA . TYR A 1 73 ? -2.437 3.379 -4.052 1.00 89.38 73 TYR A CA 1
ATOM 589 C C . TYR A 1 73 ? -2.951 3.290 -5.480 1.00 89.38 73 TYR A C 1
ATOM 591 O O . TYR A 1 73 ? -3.831 4.043 -5.886 1.00 89.38 73 TYR A O 1
ATOM 599 N N . VAL A 1 74 ? -2.411 2.357 -6.252 1.00 90.69 74 VAL A N 1
ATOM 600 C CA . VAL A 1 74 ? -2.862 2.085 -7.620 1.00 90.69 74 VAL A CA 1
ATOM 601 C C . VAL A 1 74 ? -3.349 0.653 -7.718 1.00 90.69 74 VAL A C 1
ATOM 603 O O . VAL A 1 74 ? -2.744 -0.253 -7.148 1.00 90.69 74 VAL A O 1
ATOM 606 N N . VAL A 1 75 ? -4.446 0.442 -8.440 1.00 90.44 75 VAL A N 1
ATOM 607 C CA . VAL A 1 75 ? -4.881 -0.910 -8.794 1.00 90.44 75 VAL A CA 1
ATOM 608 C C . VAL A 1 75 ? -3.958 -1.425 -9.887 1.00 90.44 75 VAL A C 1
ATOM 610 O O . VAL A 1 75 ? -3.689 -0.723 -10.861 1.00 90.44 75 VAL A O 1
ATOM 613 N N . ASN A 1 76 ? -3.473 -2.650 -9.728 1.00 90.19 76 ASN A N 1
ATOM 614 C CA . ASN A 1 76 ? -2.682 -3.300 -10.759 1.00 90.19 76 ASN A CA 1
ATOM 615 C C . ASN A 1 76 ? -3.531 -3.475 -12.039 1.00 90.19 76 ASN A C 1
ATOM 617 O O . ASN A 1 76 ? -4.596 -4.099 -11.964 1.00 90.19 76 ASN A O 1
ATOM 621 N N . PRO A 1 77 ? -3.073 -2.977 -13.208 1.00 85.62 77 PRO A N 1
ATOM 622 C CA . PRO A 1 77 ? -3.826 -3.036 -14.464 1.00 85.62 77 PRO A CA 1
ATOM 623 C C . PRO A 1 77 ? -4.299 -4.442 -14.848 1.00 85.62 77 PRO A C 1
ATOM 625 O O . PRO A 1 77 ? -5.368 -4.595 -15.433 1.00 85.62 77 PRO A O 1
ATOM 628 N N . ALA A 1 78 ? -3.567 -5.487 -14.444 1.00 85.00 78 ALA A N 1
ATOM 629 C CA . ALA A 1 78 ? -3.954 -6.877 -14.685 1.00 85.00 78 ALA A CA 1
ATOM 630 C C . ALA A 1 78 ? -5.323 -7.249 -14.079 1.00 85.00 78 ALA A C 1
ATOM 632 O O . ALA A 1 78 ? -5.987 -8.161 -14.568 1.00 85.00 78 ALA A O 1
ATOM 633 N N . PHE A 1 79 ? -5.762 -6.544 -13.033 1.00 82.00 79 PHE A N 1
ATOM 634 C CA . PHE A 1 79 ? -7.065 -6.748 -12.397 1.00 82.00 79 PHE A CA 1
ATOM 635 C C . PHE A 1 79 ? -8.162 -5.850 -12.970 1.00 82.00 79 PHE A C 1
ATOM 637 O O . PHE A 1 79 ? -9.335 -6.079 -12.677 1.00 82.00 79 PHE A O 1
ATOM 644 N N . GLY A 1 80 ? -7.818 -4.867 -13.808 1.00 73.38 80 GLY A N 1
ATOM 645 C CA . GLY A 1 80 ? -8.772 -3.925 -14.387 1.00 73.38 80 GLY A CA 1
ATOM 646 C C . GLY A 1 80 ? -9.970 -4.605 -15.062 1.00 73.38 80 GLY A C 1
ATOM 647 O O . GLY A 1 80 ? -11.103 -4.352 -14.647 1.00 73.38 80 GLY A O 1
ATOM 648 N N . PRO A 1 81 ? -9.762 -5.562 -15.988 1.00 74.81 81 PRO A N 1
ATOM 649 C CA . PRO A 1 81 ? -10.858 -6.280 -16.642 1.00 74.81 81 PRO A CA 1
ATOM 650 C C . PRO A 1 81 ? -11.775 -7.034 -15.671 1.00 74.81 81 PRO A C 1
ATOM 652 O O . PRO A 1 81 ? -12.986 -7.078 -15.870 1.00 74.81 81 PRO A O 1
ATOM 655 N N . ALA A 1 82 ? -11.211 -7.613 -14.606 1.00 72.88 82 ALA A N 1
ATOM 656 C CA . ALA A 1 82 ? -11.967 -8.366 -13.605 1.00 72.88 82 ALA A CA 1
ATOM 657 C C . ALA A 1 82 ? -12.761 -7.456 -12.653 1.00 72.88 82 ALA A C 1
ATOM 659 O O . ALA A 1 82 ? -13.760 -7.887 -12.081 1.00 72.88 82 ALA A O 1
ATOM 660 N N . LEU A 1 83 ? -12.328 -6.201 -12.501 1.00 70.19 83 LEU A N 1
ATOM 661 C CA . LEU A 1 83 ? -12.950 -5.184 -11.651 1.00 70.19 83 LEU A CA 1
ATOM 662 C C . LEU A 1 83 ? -13.806 -4.180 -12.443 1.00 70.19 83 LEU A C 1
ATOM 664 O O . LEU A 1 83 ? -14.318 -3.225 -11.867 1.00 70.19 83 LEU A O 1
ATOM 668 N N . GLY A 1 84 ? -13.969 -4.381 -13.755 1.00 67.00 84 GLY A N 1
ATOM 669 C CA . GLY A 1 84 ? -14.736 -3.483 -14.622 1.00 67.00 84 GLY A CA 1
ATOM 670 C C . GLY A 1 84 ? -14.054 -2.139 -14.908 1.00 67.00 84 GLY A C 1
ATOM 671 O O . GLY A 1 84 ? -14.715 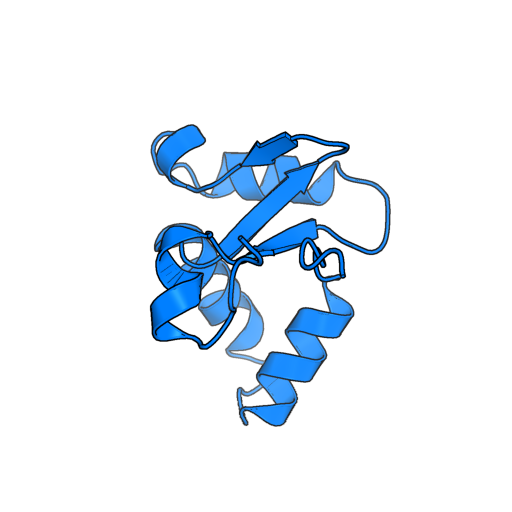-1.208 -15.364 1.00 67.00 84 GLY A O 1
ATOM 672 N N . ILE A 1 85 ? -12.746 -2.027 -14.661 1.00 65.81 85 ILE A N 1
ATOM 673 C CA . ILE A 1 85 ? -11.931 -0.866 -15.033 1.00 65.81 85 ILE A CA 1
ATOM 674 C C . ILE A 1 85 ? -11.546 -1.048 -16.507 1.00 65.81 85 ILE A C 1
ATOM 676 O O . ILE A 1 85 ? -10.690 -1.868 -16.839 1.00 65.81 85 ILE A O 1
ATOM 680 N N . LEU A 1 86 ? -12.235 -0.335 -17.399 1.00 55.00 86 LEU A N 1
ATOM 681 C CA . LEU A 1 86 ? -11.973 -0.358 -18.840 1.00 55.00 86 LEU A CA 1
ATOM 682 C C . LEU A 1 86 ? -10.738 0.500 -19.155 1.00 55.00 86 LEU A C 1
ATOM 684 O O . LEU A 1 86 ? -10.728 1.693 -18.851 1.00 55.00 86 LEU A O 1
ATOM 688 N N . GLU A 1 87 ? -9.721 -0.084 -19.789 1.00 54.16 87 GLU A N 1
ATOM 689 C CA . GLU A 1 87 ? -8.710 0.699 -20.508 1.00 54.16 87 GLU A CA 1
ATOM 690 C C . GLU A 1 87 ? -9.359 1.242 -21.795 1.00 54.16 87 GLU A C 1
ATOM 692 O O . GLU A 1 87 ? -9.976 0.486 -22.550 1.00 54.16 87 GLU A O 1
ATOM 697 N N . GLU A 1 88 ? -9.295 2.559 -22.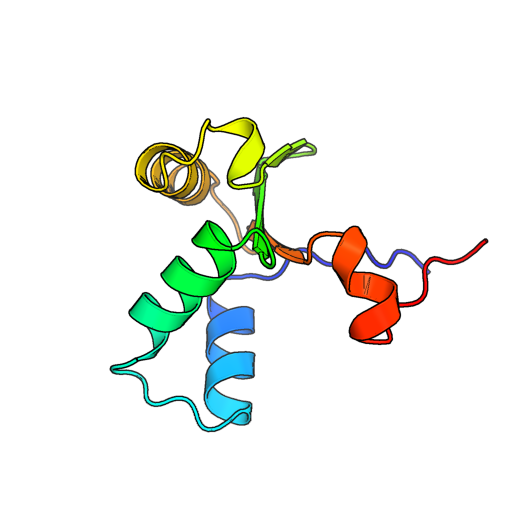021 1.00 50.50 88 GLU A N 1
ATOM 698 C CA . GLU A 1 88 ? -9.711 3.140 -23.306 1.00 50.50 88 GLU A CA 1
ATOM 699 C C . GLU A 1 88 ? -8.729 2.695 -24.416 1.00 50.50 88 GLU A C 1
ATOM 701 O O . GLU A 1 88 ? -7.524 2.653 -24.154 1.00 50.50 88 GLU A O 1
ATOM 706 N N . PRO A 1 89 ? -9.222 2.347 -25.623 1.00 46.56 89 PRO A N 1
ATOM 707 C CA . PRO A 1 89 ? -8.398 1.920 -26.758 1.00 46.56 89 PRO A CA 1
ATOM 708 C C . PRO A 1 89 ? -7.581 3.049 -27.404 1.00 46.56 89 PRO A C 1
ATOM 710 O O . PRO A 1 89 ? -8.021 4.221 -27.356 1.00 46.56 89 PRO A O 1
#

pLDDT: mean 82.89, std 14.9, range [31.33, 95.69]

Foldseek 3Di:
DDPFAFAFPVRLVVVCVVVVHDPVCSVVVVLVCQLVQQKWWDAPHDTDGCVNVVSPSVVRVVRRVPRPDGGIIGGDVVCCVVVVNDDDD

Sequence (89 aa):
MDSKKAMTTSEIEEIFKEAGVDDSEYKRLLEFLLYCGVLGVRIKDDEYFIFDVNYDLKVLEIRASRAKGDAFYVVNPAFGPALGILEEP

Radius of gyration: 12.94 Å; chains: 1; bounding box: 29×24×40 Å

Secondary structure (DSSP, 8-state):
-----PBPHHHHHHHHHHTT--HHHHHHHHHHHHHTTSEEEEETTEEE-GGGGTT-HHHHHHHHHH--SS--EEE-GGGHHHHT-PPP-